Protein AF-A0A106C1U5-F1 (afdb_monomer)

Secondary structure (DSSP, 8-state):
-HHHHSHHHHTTS-SSGGG-TT-HHHHHHHHHHTT---TTSPPB--S--SS--SSBSS-HHHHHHHHHHHHHHHSTTS-S---HHHHHHHHHTT--HHHHHH-HHHHHHHHHHHTT----

pLDDT: mean 73.23, std 12.29, range [26.34, 89.69]

Nearest PDB structures (foldseek):
  2b9r-assembly1_A  TM=3.051E-01  e=9.766E+00  Homo sapiens

Mean predicted aligned error: 8.47 Å

Organism: Shewanella frigidimarina (NCBI:txid56812)

Radius of gyration: 14.09 Å; Cα contacts (8 Å, |Δi|>4): 143; chains: 1; bounding box: 36×33×36 Å

Structure (mmCIF, N/CA/C/O backbone):
data_AF-A0A106C1U5-F1
#
_entry.id   AF-A0A106C1U5-F1
#
loop_
_atom_site.group_PDB
_atom_site.id
_atom_site.type_symbol
_atom_site.label_atom_id
_atom_site.label_alt_id
_atom_site.label_comp_id
_atom_site.label_asym_id
_atom_site.label_entity_id
_atom_site.label_seq_id
_atom_site.pdbx_PDB_ins_code
_atom_site.Cartn_x
_atom_site.Cartn_y
_atom_site.Cartn_z
_atom_site.occupancy
_atom_site.B_iso_or_equiv
_atom_site.auth_seq_id
_atom_site.auth_comp_id
_atom_site.auth_asym_id
_atom_site.auth_atom_id
_atom_site.pdbx_PDB_model_num
ATOM 1 N N . MET A 1 1 ? -6.984 1.114 -9.393 1.00 52.62 1 MET A N 1
ATOM 2 C CA . MET A 1 1 ? -7.370 2.406 -8.777 1.00 52.62 1 MET A CA 1
ATOM 3 C C . MET A 1 1 ? -7.181 2.230 -7.284 1.00 52.62 1 MET A C 1
ATOM 5 O O . MET A 1 1 ? -7.982 1.508 -6.714 1.00 52.62 1 MET A O 1
ATOM 9 N N . ALA A 1 2 ? -6.200 2.882 -6.651 1.00 52.34 2 ALA A N 1
ATOM 10 C CA . ALA A 1 2 ? -5.954 2.706 -5.211 1.00 52.34 2 ALA A CA 1
ATOM 11 C C . ALA A 1 2 ? -7.219 2.925 -4.353 1.00 52.34 2 ALA A C 1
ATOM 13 O O . ALA A 1 2 ? -7.458 2.193 -3.405 1.00 52.34 2 ALA A O 1
ATOM 14 N N . TYR A 1 3 ? -8.095 3.860 -4.741 1.00 54.09 3 TYR A N 1
ATOM 15 C CA . TYR A 1 3 ? -9.403 4.068 -4.102 1.00 54.09 3 TYR A CA 1
ATOM 16 C C . TYR A 1 3 ? -10.317 2.829 -4.123 1.00 54.09 3 TYR A C 1
ATOM 18 O O . TYR A 1 3 ? -10.979 2.530 -3.136 1.00 54.09 3 TYR A O 1
ATOM 26 N N . VAL A 1 4 ? -10.331 2.086 -5.234 1.00 60.88 4 VAL A N 1
ATOM 27 C CA . VAL A 1 4 ? -11.088 0.828 -5.365 1.00 60.88 4 VAL A CA 1
ATOM 28 C C . VAL A 1 4 ? -10.460 -0.270 -4.507 1.00 60.88 4 VAL A C 1
ATOM 30 O O . VAL A 1 4 ? -11.178 -1.127 -4.011 1.00 60.88 4 VAL A O 1
ATOM 33 N N . ASP A 1 5 ? -9.152 -0.198 -4.264 1.00 67.19 5 ASP A N 1
ATOM 34 C CA . ASP A 1 5 ? -8.411 -1.196 -3.492 1.00 67.19 5 ASP A CA 1
ATOM 35 C C . ASP A 1 5 ? -8.756 -1.184 -1.997 1.00 67.19 5 ASP A C 1
ATOM 37 O O . ASP A 1 5 ? -8.844 -2.248 -1.385 1.00 67.19 5 ASP A O 1
ATOM 41 N N . LEU A 1 6 ? -9.060 -0.007 -1.434 1.00 68.00 6 LEU A N 1
ATOM 42 C CA . LEU A 1 6 ? -9.578 0.114 -0.064 1.00 68.00 6 LEU A CA 1
ATOM 43 C C . LEU A 1 6 ? -11.101 0.175 0.026 1.00 68.00 6 LEU A C 1
ATOM 45 O O . LEU A 1 6 ? -11.619 0.231 1.137 1.00 68.00 6 LEU A O 1
ATOM 49 N N . ASN A 1 7 ? -11.846 0.182 -1.084 1.00 73.81 7 ASN A N 1
ATOM 50 C CA . ASN A 1 7 ? -13.307 0.278 -1.014 1.00 73.81 7 ASN A CA 1
ATOM 51 C C . ASN A 1 7 ? -13.927 -0.882 -0.216 1.00 73.81 7 ASN A C 1
ATOM 53 O O . ASN A 1 7 ? -14.732 -0.586 0.668 1.00 73.81 7 ASN A O 1
ATOM 57 N N . PRO A 1 8 ? -13.547 -2.156 -0.437 1.00 73.75 8 PRO A N 1
ATOM 58 C CA . PRO A 1 8 ? -14.064 -3.257 0.375 1.00 73.75 8 PRO A CA 1
ATOM 59 C C . PRO A 1 8 ? -13.662 -3.148 1.849 1.00 73.75 8 PRO A C 1
ATOM 61 O O . PRO A 1 8 ? -14.485 -3.413 2.722 1.00 73.75 8 PRO A O 1
ATOM 64 N N . ILE A 1 9 ? -12.450 -2.664 2.144 1.00 73.19 9 ILE A N 1
ATOM 65 C CA . ILE A 1 9 ? -11.990 -2.439 3.525 1.00 73.19 9 ILE A CA 1
ATOM 66 C C . ILE A 1 9 ? -12.801 -1.321 4.197 1.00 73.19 9 ILE A C 1
ATOM 68 O O . ILE A 1 9 ? -13.301 -1.485 5.309 1.00 73.19 9 ILE A O 1
ATOM 72 N N . ARG A 1 10 ? -13.026 -0.202 3.498 1.00 70.44 10 ARG A N 1
ATOM 73 C CA . ARG A 1 10 ? -13.833 0.928 3.985 1.00 70.44 10 ARG A CA 1
ATOM 74 C C . ARG A 1 10 ? -15.299 0.545 4.178 1.00 70.44 10 ARG A C 1
ATOM 76 O O . ARG A 1 10 ? -15.919 0.965 5.150 1.00 70.44 10 ARG A O 1
ATOM 83 N N . ALA A 1 11 ? -15.854 -0.246 3.263 1.00 75.62 11 ALA A N 1
ATOM 84 C CA . ALA A 1 11 ? -17.223 -0.746 3.336 1.00 75.62 11 ALA A CA 1
ATOM 85 C C . ALA A 1 11 ? -17.402 -1.869 4.377 1.00 75.62 11 ALA A C 1
ATOM 87 O O . ALA A 1 11 ? -18.506 -2.390 4.505 1.00 75.62 11 ALA A O 1
ATOM 88 N N . LYS A 1 12 ? -16.339 -2.246 5.111 1.00 72.62 12 LYS A N 1
ATOM 89 C CA . LYS A 1 12 ? -16.307 -3.385 6.046 1.00 72.62 12 LYS A CA 1
ATOM 90 C C . LYS A 1 12 ? -16.664 -4.728 5.388 1.00 72.62 12 LYS A C 1
ATOM 92 O O . LYS A 1 12 ? -17.091 -5.654 6.066 1.00 72.62 12 LYS A O 1
ATOM 97 N N . MET A 1 13 ? -16.482 -4.829 4.072 1.00 77.38 13 MET A N 1
ATOM 98 C CA . MET A 1 13 ? -16.677 -6.051 3.287 1.00 77.38 13 MET A CA 1
ATOM 99 C C . MET A 1 13 ? -15.427 -6.940 3.272 1.00 77.38 13 MET A C 1
ATOM 101 O O . MET A 1 13 ? -15.540 -8.132 3.021 1.00 77.38 13 MET A O 1
ATOM 105 N N . ALA A 1 14 ? -14.251 -6.371 3.556 1.00 78.25 14 ALA A N 1
ATOM 106 C CA . ALA A 1 14 ? -12.988 -7.091 3.686 1.00 78.25 14 ALA A CA 1
ATOM 107 C C . ALA A 1 14 ? -12.217 -6.601 4.916 1.00 78.25 14 ALA A C 1
ATOM 109 O O . ALA A 1 14 ? -12.251 -5.415 5.249 1.00 78.25 14 ALA A O 1
ATOM 110 N N . ALA A 1 15 ? -11.515 -7.508 5.595 1.00 72.06 15 ALA A N 1
ATOM 111 C CA . ALA A 1 15 ? -10.721 -7.162 6.772 1.00 72.06 15 ALA A CA 1
ATOM 112 C C . ALA A 1 15 ? -9.309 -6.688 6.402 1.00 72.06 15 ALA A C 1
ATOM 114 O O . ALA A 1 15 ? -8.736 -5.884 7.140 1.00 72.06 15 ALA A O 1
ATOM 115 N N . THR A 1 16 ? -8.778 -7.168 5.274 1.00 74.12 16 THR A N 1
ATOM 116 C CA . THR A 1 16 ? -7.402 -6.940 4.816 1.00 74.12 16 THR A CA 1
ATOM 117 C C . THR A 1 16 ? -7.343 -6.767 3.288 1.00 74.12 16 THR A C 1
ATOM 119 O O . THR A 1 16 ? -8.291 -7.151 2.594 1.00 74.12 16 THR A O 1
ATOM 122 N N . PRO A 1 17 ? -6.256 -6.207 2.724 1.00 72.44 17 PRO A N 1
ATOM 123 C CA . PRO A 1 17 ? -6.089 -6.083 1.273 1.00 72.44 17 PRO A CA 1
ATOM 124 C C . PRO A 1 17 ? -6.135 -7.408 0.497 1.00 72.44 17 PRO A C 1
ATOM 126 O O . PRO A 1 17 ? -6.630 -7.443 -0.627 1.00 72.44 17 PRO A O 1
ATOM 129 N N . GLU A 1 18 ? -5.665 -8.502 1.095 1.00 78.50 18 GLU A N 1
ATOM 130 C CA . GLU A 1 18 ? -5.663 -9.858 0.525 1.00 78.50 18 GLU A CA 1
ATOM 131 C C . GLU A 1 18 ? -7.085 -10.402 0.346 1.00 78.50 18 GLU A C 1
ATOM 133 O O . GLU A 1 18 ? -7.377 -11.102 -0.624 1.00 78.50 18 GLU A O 1
ATOM 138 N N . THR A 1 19 ? -7.973 -10.057 1.281 1.00 77.56 19 THR A N 1
ATOM 139 C CA . THR A 1 19 ? -9.379 -10.497 1.323 1.00 77.56 19 THR A CA 1
ATOM 140 C C . THR A 1 19 ? -10.323 -9.528 0.601 1.00 77.56 19 THR A C 1
ATOM 142 O O . THR A 1 19 ? -11.540 -9.689 0.627 1.00 77.56 19 THR A O 1
ATOM 145 N N . SER A 1 20 ? -9.766 -8.499 -0.045 1.00 79.56 20 SER A N 1
ATOM 146 C CA . SER A 1 20 ? -10.488 -7.451 -0.766 1.00 79.56 20 SER A CA 1
ATOM 147 C C . SER A 1 20 ? -10.803 -7.905 -2.195 1.00 79.56 20 SER A C 1
ATOM 149 O O . SER A 1 20 ? -10.091 -7.565 -3.146 1.00 79.56 20 SER A O 1
ATOM 151 N N . ASP A 1 21 ? -11.856 -8.709 -2.344 1.00 76.81 21 ASP A N 1
ATOM 152 C CA . ASP A 1 21 ? -12.192 -9.356 -3.614 1.00 76.81 21 ASP A CA 1
ATOM 153 C C . ASP A 1 21 ? -12.377 -8.381 -4.786 1.00 76.81 21 ASP A C 1
ATOM 155 O O . ASP A 1 21 ? -12.944 -7.292 -4.661 1.00 76.81 21 ASP A O 1
ATOM 159 N N . TYR A 1 22 ? -11.904 -8.809 -5.961 1.00 77.38 22 TYR A N 1
ATOM 160 C CA . TYR A 1 22 ? -12.025 -8.112 -7.249 1.00 77.38 22 TYR A CA 1
ATOM 161 C C . TYR A 1 22 ? -11.278 -6.771 -7.342 1.00 77.38 22 TYR A C 1
ATOM 163 O O . TYR A 1 22 ? -11.458 -6.006 -8.298 1.00 77.38 22 TYR A O 1
ATOM 171 N N . THR A 1 23 ? -10.377 -6.485 -6.404 1.00 81.69 23 THR A N 1
ATOM 172 C CA . THR A 1 23 ? -9.579 -5.254 -6.410 1.00 81.69 23 THR A CA 1
ATOM 173 C C . THR A 1 23 ? -8.279 -5.376 -7.215 1.00 81.69 23 THR A C 1
ATOM 175 O O . THR A 1 23 ? -7.827 -6.458 -7.604 1.00 81.69 23 THR A O 1
ATOM 178 N N . SER A 1 24 ? -7.667 -4.240 -7.564 1.00 81.94 24 SER A N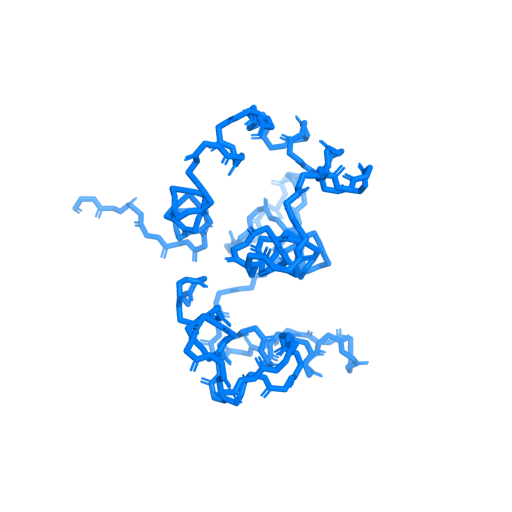 1
ATOM 179 C CA . SER A 1 24 ? -6.312 -4.234 -8.131 1.00 81.94 24 SER A CA 1
ATOM 180 C C . SER A 1 24 ? -5.251 -4.638 -7.104 1.00 81.94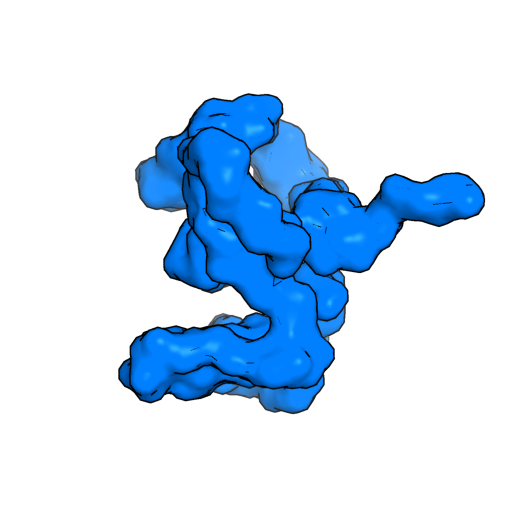 24 SER A C 1
ATOM 182 O O . SER A 1 24 ? -4.257 -5.237 -7.509 1.00 81.94 24 SER A O 1
ATOM 184 N N . ILE A 1 25 ? -5.450 -4.372 -5.809 1.00 81.12 25 ILE A N 1
ATOM 185 C CA . ILE A 1 25 ? -4.506 -4.778 -4.762 1.00 81.12 25 ILE A CA 1
ATOM 186 C C . ILE A 1 25 ? -4.496 -6.288 -4.558 1.00 81.12 25 ILE A C 1
ATOM 188 O O . ILE A 1 25 ? -3.411 -6.857 -4.556 1.00 81.12 25 ILE A O 1
ATOM 192 N N . GLN A 1 26 ? -5.658 -6.948 -4.538 1.00 83.50 26 GLN A N 1
ATOM 193 C CA . GLN A 1 26 ? -5.724 -8.411 -4.489 1.00 83.50 26 GLN A CA 1
ATOM 194 C C . GLN A 1 26 ? -4.947 -9.027 -5.661 1.00 83.50 26 GLN A C 1
ATOM 196 O O . GLN A 1 26 ? -4.057 -9.847 -5.461 1.00 83.50 26 GLN A O 1
ATOM 201 N N . ARG A 1 27 ? -5.189 -8.556 -6.893 1.00 85.06 27 ARG A N 1
ATOM 202 C CA . ARG A 1 27 ? -4.460 -9.029 -8.086 1.00 85.06 27 ARG A CA 1
ATOM 203 C C . ARG A 1 27 ? -2.951 -8.796 -8.008 1.00 85.06 27 ARG A C 1
ATOM 205 O O . ARG A 1 27 ? -2.179 -9.640 -8.461 1.00 85.06 27 ARG A O 1
ATOM 212 N N . ARG A 1 28 ? -2.526 -7.654 -7.461 1.00 87.50 28 ARG A N 1
ATOM 213 C CA . ARG A 1 28 ? -1.108 -7.327 -7.250 1.00 87.50 28 ARG A CA 1
ATOM 214 C C . ARG A 1 28 ? -0.474 -8.234 -6.196 1.00 87.50 28 ARG A C 1
ATOM 216 O O . ARG A 1 28 ? 0.627 -8.705 -6.443 1.00 87.50 28 ARG A O 1
ATOM 223 N N . ILE A 1 29 ? -1.169 -8.522 -5.096 1.00 84.56 29 ILE A N 1
ATOM 224 C CA . ILE A 1 29 ? -0.706 -9.444 -4.051 1.00 84.56 29 ILE A CA 1
ATOM 225 C C . ILE A 1 29 ? -0.595 -10.868 -4.600 1.00 84.56 29 ILE A C 1
ATOM 227 O O . ILE A 1 29 ? 0.471 -11.464 -4.498 1.00 84.56 29 ILE A O 1
ATOM 231 N N . CYS A 1 30 ? -1.642 -11.387 -5.251 1.00 86.94 30 CYS A N 1
ATOM 232 C CA . CYS A 1 30 ? -1.622 -12.732 -5.832 1.00 86.94 30 CYS A CA 1
ATOM 233 C C . CYS A 1 30 ? -0.480 -12.904 -6.841 1.00 86.94 30 CYS A C 1
ATOM 235 O O . CYS A 1 30 ? 0.223 -13.903 -6.798 1.00 86.94 30 CYS A O 1
ATOM 237 N N . SER A 1 31 ? -0.254 -11.914 -7.712 1.00 87.31 31 SER A N 1
ATOM 238 C CA . SER A 1 31 ? 0.863 -11.982 -8.666 1.00 87.31 31 SER A CA 1
ATOM 239 C C . SER A 1 31 ? 2.219 -11.889 -7.960 1.00 87.31 31 SER A C 1
ATOM 241 O O . SER A 1 31 ? 3.147 -12.592 -8.337 1.00 87.31 31 SER A O 1
ATOM 243 N N . ALA A 1 32 ? 2.336 -11.055 -6.920 1.00 87.19 32 ALA A N 1
ATOM 244 C CA . ALA A 1 32 ? 3.583 -10.881 -6.179 1.00 87.19 32 ALA A CA 1
ATOM 245 C C . ALA A 1 32 ? 4.001 -12.138 -5.399 1.00 87.19 32 ALA A C 1
ATOM 247 O O . ALA A 1 32 ? 5.199 -12.366 -5.247 1.00 87.19 32 ALA A O 1
ATOM 248 N N . ILE A 1 33 ? 3.042 -12.955 -4.940 1.00 86.88 33 ILE A N 1
ATOM 249 C CA . ILE A 1 33 ? 3.310 -14.268 -4.324 1.00 86.88 33 ILE A CA 1
ATOM 250 C C . ILE A 1 33 ? 4.019 -15.198 -5.319 1.00 86.88 33 ILE A C 1
ATOM 252 O O . ILE A 1 33 ? 4.976 -15.871 -4.948 1.00 86.88 33 ILE A O 1
ATOM 256 N N . GLU A 1 34 ? 3.620 -15.153 -6.590 1.00 89.69 34 GLU A N 1
ATOM 257 C CA . GLU A 1 34 ? 4.249 -15.904 -7.686 1.00 89.69 34 GLU A CA 1
ATOM 258 C C . GLU A 1 34 ? 5.523 -15.223 -8.233 1.00 89.69 34 GLU A C 1
ATOM 260 O O . GLU A 1 34 ? 6.124 -15.689 -9.198 1.00 89.69 34 GLU A O 1
ATOM 265 N N . GLY A 1 35 ? 5.950 -14.097 -7.648 1.00 85.56 35 GLY A N 1
ATOM 266 C CA . GLY A 1 35 ? 7.088 -13.312 -8.139 1.00 85.56 35 GLY A CA 1
ATOM 267 C C . GLY A 1 35 ? 6.813 -12.547 -9.441 1.00 85.56 35 GLY A C 1
ATOM 268 O O . GLY A 1 35 ? 7.744 -12.047 -10.073 1.00 85.56 35 GLY A O 1
ATOM 269 N N . GLU A 1 36 ? 5.547 -12.422 -9.839 1.00 89.25 36 GLU A N 1
ATOM 270 C CA . GLU A 1 36 ? 5.111 -11.775 -11.074 1.00 89.25 36 GLU A CA 1
ATOM 271 C C . GLU A 1 36 ? 4.401 -10.432 -10.830 1.00 89.25 36 GLU A C 1
ATOM 273 O O . GLU A 1 36 ? 4.135 -9.999 -9.705 1.00 89.25 36 GLU A O 1
ATOM 278 N N . GLN A 1 37 ? 4.047 -9.755 -11.927 1.00 85.12 37 GLN A N 1
ATOM 279 C CA . GLN A 1 37 ? 3.127 -8.623 -11.906 1.00 85.12 37 GLN A CA 1
ATOM 280 C C . GLN A 1 37 ? 1.923 -8.844 -12.825 1.00 85.12 37 GLN A C 1
ATOM 282 O O . GLN A 1 37 ? 2.058 -9.418 -13.907 1.00 85.12 37 GLN A O 1
ATOM 287 N N . PRO A 1 38 ? 0.736 -8.350 -12.433 1.00 85.31 38 PRO A N 1
ATOM 288 C CA . PRO A 1 38 ? -0.484 -8.579 -13.191 1.00 85.31 38 PRO A CA 1
ATOM 289 C C . PRO A 1 38 ? -0.430 -7.869 -14.548 1.00 85.31 38 PRO A C 1
ATOM 291 O O . PRO A 1 38 ? -0.389 -6.642 -14.611 1.00 85.31 38 PRO A O 1
ATOM 294 N N . LYS A 1 39 ? -0.528 -8.639 -15.639 1.00 83.62 39 LYS A N 1
ATOM 295 C CA . LYS A 1 39 ? -0.440 -8.150 -17.034 1.00 83.62 39 LYS A CA 1
ATOM 296 C C . LYS A 1 39 ? -1.490 -7.093 -17.399 1.00 83.62 39 LYS A C 1
ATOM 298 O O . LYS A 1 39 ? -1.267 -6.278 -18.284 1.00 83.62 39 LYS A O 1
ATOM 303 N N . ALA A 1 40 ? -2.641 -7.117 -16.728 1.00 81.62 40 ALA A N 1
ATOM 304 C CA . ALA A 1 40 ? -3.750 -6.194 -16.968 1.00 81.62 40 ALA A CA 1
ATOM 305 C C . ALA A 1 40 ? -3.627 -4.856 -16.208 1.00 81.62 40 ALA A C 1
ATOM 307 O O . ALA A 1 40 ? -4.511 -4.008 -16.328 1.00 81.62 40 ALA A O 1
ATOM 308 N N . LEU A 1 41 ? -2.582 -4.664 -15.394 1.00 81.62 41 LEU A N 1
ATOM 309 C CA . LEU A 1 41 ? -2.344 -3.433 -14.640 1.00 81.62 41 LEU A CA 1
ATOM 310 C C . LEU A 1 41 ? -0.997 -2.827 -15.025 1.00 81.62 41 LEU A C 1
ATOM 312 O O . LEU A 1 41 ? -0.062 -3.534 -15.387 1.00 81.62 41 LEU A O 1
ATOM 316 N N . LEU A 1 42 ? -0.885 -1.504 -14.886 1.00 81.94 42 LEU A N 1
ATOM 317 C CA . LEU A 1 42 ? 0.382 -0.814 -15.103 1.00 81.94 42 LEU A CA 1
ATOM 318 C C . LEU A 1 42 ? 1.438 -1.372 -14.119 1.00 81.94 42 LEU A C 1
ATOM 320 O O . LEU A 1 42 ? 1.146 -1.438 -12.907 1.00 81.94 42 LEU A O 1
ATOM 324 N N . PRO A 1 43 ? 2.607 -1.826 -14.612 1.00 83.31 43 PRO A N 1
ATOM 325 C CA . PRO A 1 43 ? 3.587 -2.513 -13.789 1.00 83.31 43 PRO A CA 1
ATOM 326 C C . PRO A 1 43 ? 4.322 -1.519 -12.897 1.00 83.31 43 PRO A C 1
ATOM 328 O O . PRO A 1 43 ? 4.537 -0.367 -13.263 1.00 83.31 43 PRO A O 1
ATOM 331 N N . PHE A 1 44 ? 4.728 -1.974 -11.722 1.00 84.31 44 PHE A N 1
ATOM 332 C CA . PHE A 1 44 ? 5.664 -1.275 -10.855 1.00 84.31 44 PHE A CA 1
ATOM 333 C C . PHE A 1 44 ? 7.084 -1.493 -11.361 1.00 84.31 44 PHE A C 1
ATOM 335 O O . PHE A 1 44 ? 7.541 -2.632 -11.452 1.00 84.31 44 PHE A O 1
ATOM 342 N N . VAL A 1 45 ? 7.770 -0.406 -11.689 1.00 83.00 45 VAL A N 1
ATOM 343 C CA . VAL A 1 45 ? 9.125 -0.419 -12.255 1.00 83.00 45 VAL A CA 1
ATOM 344 C C . VAL A 1 45 ? 10.195 -0.064 -11.223 1.00 83.00 45 VAL A C 1
ATOM 346 O O . VAL A 1 45 ? 11.381 -0.203 -11.510 1.00 83.00 45 VAL A O 1
ATOM 349 N N . GLY A 1 46 ? 9.782 0.291 -10.000 1.00 78.19 46 GLY A N 1
ATOM 350 C CA . GLY A 1 46 ? 10.679 0.550 -8.878 1.00 78.19 46 GLY A CA 1
ATOM 351 C C . GLY A 1 46 ? 11.311 1.940 -8.926 1.00 78.19 46 GLY A C 1
ATOM 352 O O . GLY A 1 46 ? 10.667 2.902 -9.333 1.00 78.19 46 GLY A O 1
ATOM 353 N N . ASN A 1 47 ? 12.553 2.040 -8.450 1.00 71.62 47 ASN A N 1
ATOM 354 C CA . ASN A 1 47 ? 13.295 3.300 -8.397 1.00 71.62 47 ASN A CA 1
ATOM 355 C C . ASN A 1 47 ? 13.815 3.714 -9.786 1.00 71.62 47 ASN A C 1
ATOM 357 O O . ASN A 1 47 ? 13.931 2.887 -10.694 1.00 71.62 47 ASN A O 1
ATOM 361 N N . GLU A 1 48 ? 14.172 4.991 -9.922 1.00 68.50 48 GLU A N 1
ATOM 362 C CA . GLU A 1 48 ? 14.753 5.535 -11.150 1.00 68.50 48 GLU A CA 1
ATOM 363 C C . GLU A 1 48 ? 16.041 4.807 -11.560 1.00 68.50 48 GLU A C 1
ATOM 365 O O . GLU A 1 48 ? 16.894 4.470 -10.735 1.00 68.50 48 GLU A O 1
ATOM 370 N N . ARG A 1 49 ? 16.176 4.573 -12.868 1.00 76.75 49 ARG A N 1
ATOM 371 C CA . ARG A 1 49 ? 17.360 4.002 -13.518 1.00 76.75 49 ARG A CA 1
ATOM 372 C C . ARG A 1 49 ? 17.462 4.524 -14.950 1.00 76.75 49 ARG A C 1
ATOM 374 O O . ARG A 1 49 ? 16.446 4.911 -15.522 1.00 76.75 49 ARG A O 1
ATOM 381 N N . LEU A 1 50 ? 18.676 4.507 -15.509 1.00 68.94 50 LEU A N 1
ATOM 382 C CA . LEU A 1 50 ? 18.998 5.058 -16.837 1.00 68.94 50 LEU A CA 1
ATOM 383 C C . LEU A 1 50 ? 18.082 4.520 -17.955 1.00 68.94 50 LEU A C 1
ATOM 385 O O . LEU A 1 50 ? 17.613 5.305 -18.771 1.00 68.94 50 LEU A O 1
ATOM 389 N N . ASP A 1 51 ? 17.741 3.228 -17.925 1.00 76.44 51 ASP A N 1
ATOM 390 C CA . ASP A 1 51 ? 16.802 2.598 -18.863 1.00 76.44 51 ASP A CA 1
ATOM 391 C C . ASP A 1 51 ? 15.450 2.348 -18.188 1.00 76.44 51 ASP A C 1
ATOM 393 O O . ASP A 1 51 ? 15.137 1.237 -17.741 1.00 76.44 51 ASP A O 1
ATOM 397 N N . MET A 1 52 ? 14.657 3.408 -18.029 1.00 70.56 52 MET A N 1
ATOM 398 C CA . MET A 1 52 ? 13.385 3.319 -17.317 1.00 70.56 52 MET A CA 1
ATOM 399 C C . MET A 1 52 ? 12.286 2.713 -18.211 1.00 70.56 52 MET A C 1
ATOM 401 O O . MET A 1 52 ? 11.889 3.333 -19.200 1.00 70.56 52 MET A O 1
ATOM 405 N N . PRO A 1 53 ? 11.736 1.528 -17.876 1.00 74.00 53 PRO A N 1
ATOM 406 C CA . PRO A 1 53 ? 10.559 1.025 -18.568 1.00 74.00 53 PRO A CA 1
ATOM 407 C C . PRO A 1 53 ? 9.321 1.828 -18.158 1.00 74.00 53 PRO A C 1
ATOM 409 O O . PRO A 1 53 ? 9.233 2.342 -17.043 1.00 74.00 53 PRO A O 1
ATOM 412 N N . SER A 1 54 ? 8.332 1.902 -19.049 1.00 77.81 54 SER A N 1
ATOM 413 C CA . SER A 1 54 ? 7.060 2.558 -18.743 1.00 77.81 54 SER A CA 1
ATOM 414 C C . SER A 1 54 ? 6.344 1.837 -17.597 1.00 77.81 54 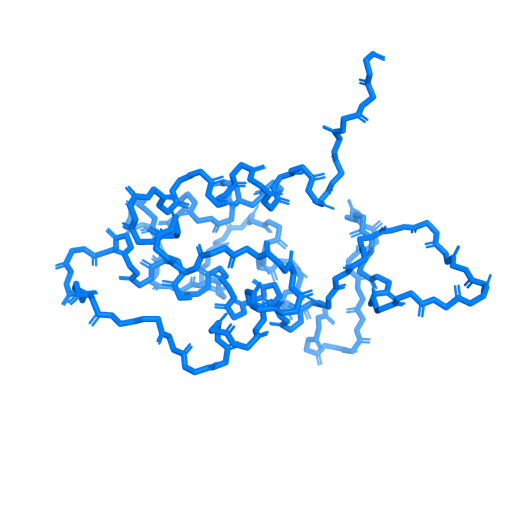SER A C 1
ATOM 416 O O . SER A 1 54 ? 6.062 0.640 -17.684 1.00 77.81 54 SER A O 1
ATOM 418 N N . GLY A 1 55 ? 6.045 2.563 -16.521 1.00 76.69 55 GLY A N 1
ATOM 419 C CA . GLY A 1 55 ? 5.302 2.028 -15.391 1.00 76.69 55 GLY A CA 1
ATOM 420 C C . GLY A 1 55 ? 5.348 2.925 -14.160 1.00 76.69 55 GLY A C 1
ATOM 421 O O . GLY A 1 55 ? 5.730 4.090 -14.223 1.00 76.69 55 GLY A O 1
ATOM 422 N N . LEU A 1 56 ? 4.916 2.374 -13.030 1.00 78.69 56 LEU A N 1
ATOM 423 C CA . LEU A 1 56 ? 4.833 3.075 -11.755 1.00 78.69 56 LEU A CA 1
ATOM 424 C C . LEU A 1 56 ? 6.209 3.106 -11.105 1.00 78.69 56 LEU A C 1
ATOM 426 O O . LEU A 1 56 ? 6.742 2.042 -10.784 1.00 78.69 56 LEU A O 1
ATOM 430 N N . MET A 1 57 ? 6.758 4.301 -10.880 1.00 77.44 57 MET A N 1
ATOM 431 C CA . MET A 1 57 ? 8.040 4.505 -10.189 1.00 77.44 57 MET A CA 1
ATOM 432 C C . MET A 1 57 ? 7.895 4.290 -8.682 1.00 77.44 57 MET A C 1
ATOM 434 O O . MET A 1 57 ? 8.018 5.191 -7.856 1.00 77.44 57 MET A O 1
ATOM 438 N N . PHE A 1 58 ? 7.485 3.083 -8.336 1.00 76.56 58 PHE A N 1
ATOM 439 C CA . PHE A 1 58 ? 7.168 2.664 -6.994 1.00 76.56 58 PHE A CA 1
ATOM 440 C C . PHE A 1 58 ?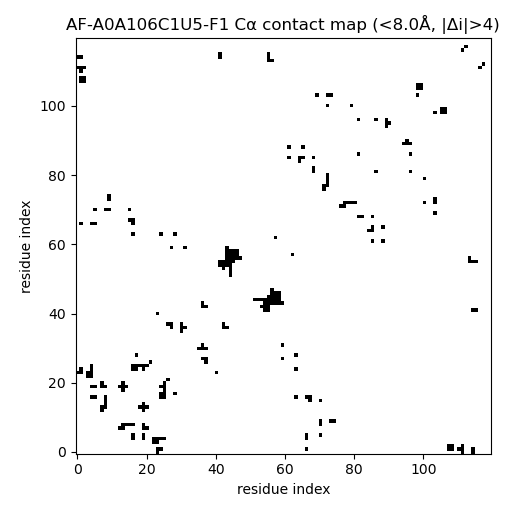 7.294 1.146 -6.923 1.00 76.56 58 PHE A C 1
ATOM 442 O O . PHE A 1 58 ? 7.224 0.486 -7.959 1.00 76.56 58 PHE A O 1
ATOM 449 N N . SER A 1 59 ? 7.509 0.569 -5.743 1.00 84.25 59 SER A N 1
ATOM 450 C CA . SER A 1 59 ? 7.557 -0.891 -5.603 1.00 84.25 59 SER A CA 1
ATOM 451 C C . SER A 1 59 ? 6.184 -1.450 -5.217 1.00 84.25 59 SER A C 1
ATOM 453 O O . SER A 1 59 ? 5.410 -0.795 -4.519 1.00 84.25 59 SER A O 1
ATOM 455 N N . VAL A 1 60 ? 5.880 -2.684 -5.643 1.00 83.38 60 VAL A N 1
ATOM 456 C CA . VAL A 1 60 ? 4.650 -3.392 -5.225 1.00 83.38 60 VAL A CA 1
ATOM 457 C C . VAL A 1 60 ? 4.588 -3.499 -3.700 1.00 83.3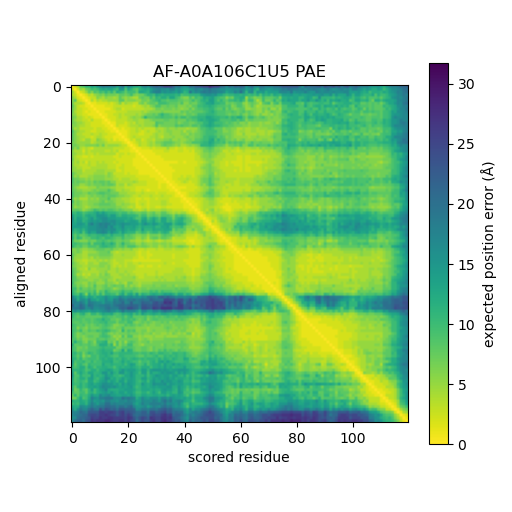8 60 VAL A C 1
ATOM 459 O O . VAL A 1 60 ? 3.528 -3.322 -3.109 1.00 83.38 60 VAL A O 1
ATOM 462 N N . LYS A 1 61 ? 5.733 -3.767 -3.063 1.00 84.69 61 LYS A N 1
ATOM 463 C CA . LYS A 1 61 ? 5.839 -3.919 -1.612 1.00 84.69 61 LYS A CA 1
ATOM 464 C C . LYS A 1 61 ? 5.508 -2.616 -0.888 1.00 84.69 61 LYS A C 1
ATOM 466 O O . LYS A 1 61 ? 4.657 -2.624 -0.006 1.00 84.69 61 LYS A O 1
ATOM 471 N N . ASP A 1 62 ? 6.132 -1.511 -1.297 1.00 84.25 62 ASP A N 1
ATOM 472 C CA . ASP A 1 62 ? 5.872 -0.197 -0.702 1.00 84.25 62 ASP A CA 1
ATOM 473 C C . ASP A 1 62 ? 4.396 0.195 -0.894 1.00 84.25 62 ASP A C 1
ATOM 475 O O . ASP A 1 62 ? 3.768 0.756 0.000 1.00 84.25 62 ASP A O 1
ATOM 479 N N . TYR A 1 63 ? 3.804 -0.173 -2.034 1.00 82.81 63 TYR A N 1
ATOM 480 C CA . TYR A 1 63 ? 2.381 0.017 -2.300 1.00 82.81 63 TYR A CA 1
ATOM 481 C C . TYR A 1 63 ? 1.467 -0.771 -1.366 1.00 82.81 63 TYR A C 1
ATOM 483 O O . TYR A 1 63 ? 0.520 -0.193 -0.839 1.00 82.81 63 TYR A O 1
ATOM 491 N N . ILE A 1 64 ? 1.744 -2.053 -1.136 1.00 82.75 64 ILE A N 1
ATOM 492 C CA . ILE A 1 64 ? 0.949 -2.872 -0.214 1.00 82.75 64 ILE A CA 1
ATOM 493 C C . ILE A 1 64 ? 1.023 -2.294 1.203 1.00 82.75 64 ILE A C 1
ATOM 495 O O . ILE A 1 64 ? -0.025 -2.071 1.802 1.00 82.75 64 ILE A O 1
ATOM 499 N N . VAL A 1 65 ? 2.227 -1.954 1.683 1.00 84.88 65 VAL A N 1
ATOM 500 C CA . VAL A 1 65 ? 2.444 -1.365 3.018 1.00 84.88 65 VAL A CA 1
ATOM 501 C C . VAL A 1 65 ? 1.652 -0.068 3.192 1.00 84.88 65 VAL A C 1
ATOM 503 O O . VAL A 1 65 ? 0.915 0.083 4.163 1.00 84.88 65 VAL A O 1
ATOM 506 N N . LEU A 1 66 ? 1.735 0.856 2.226 1.00 81.38 66 LEU A N 1
ATOM 507 C CA . LEU A 1 66 ? 0.984 2.111 2.305 1.00 81.38 66 LEU A CA 1
ATOM 508 C C . LEU A 1 66 ? -0.530 1.886 2.304 1.00 81.38 66 LEU A C 1
ATOM 510 O O . LEU A 1 66 ? -1.256 2.599 2.997 1.00 81.38 66 LEU A O 1
ATOM 514 N N . VAL A 1 67 ? -1.029 0.939 1.507 1.00 79.50 67 VAL A N 1
ATOM 515 C CA . VAL A 1 67 ? -2.467 0.662 1.431 1.00 79.50 67 VAL A CA 1
ATOM 516 C C . VAL A 1 67 ? -2.964 0.009 2.720 1.00 79.50 67 VAL A C 1
ATOM 518 O O . VAL A 1 67 ? -3.995 0.431 3.241 1.00 79.50 67 VAL A O 1
ATOM 521 N N . GLU A 1 68 ? -2.225 -0.951 3.269 1.00 80.00 68 GLU A N 1
ATOM 522 C CA . GLU A 1 68 ? -2.544 -1.608 4.538 1.00 80.00 68 GLU A CA 1
ATOM 523 C C . GLU A 1 68 ? -2.591 -0.610 5.705 1.00 80.00 68 GLU A C 1
ATOM 525 O O . GLU A 1 68 ? -3.611 -0.513 6.397 1.00 80.00 68 GLU A O 1
ATOM 530 N N . ASP A 1 69 ? -1.548 0.207 5.862 1.00 80.19 69 ASP A N 1
ATOM 531 C CA . ASP A 1 69 ? -1.492 1.219 6.920 1.00 80.19 69 ASP A CA 1
ATOM 532 C C . ASP A 1 69 ? -2.580 2.282 6.743 1.00 80.19 69 ASP A C 1
ATOM 534 O O . ASP A 1 69 ? -3.212 2.702 7.713 1.00 80.19 69 ASP A O 1
ATOM 538 N N . THR A 1 70 ? -2.882 2.672 5.500 1.00 78.44 70 THR A N 1
ATOM 539 C CA . THR A 1 70 ? -4.002 3.584 5.216 1.00 78.44 70 THR A CA 1
ATOM 540 C C . THR A 1 70 ? -5.342 2.961 5.615 1.00 78.44 70 THR A C 1
ATOM 542 O O . THR A 1 70 ? -6.193 3.649 6.180 1.00 78.44 70 THR A O 1
ATOM 545 N N . GLY A 1 71 ? -5.542 1.666 5.357 1.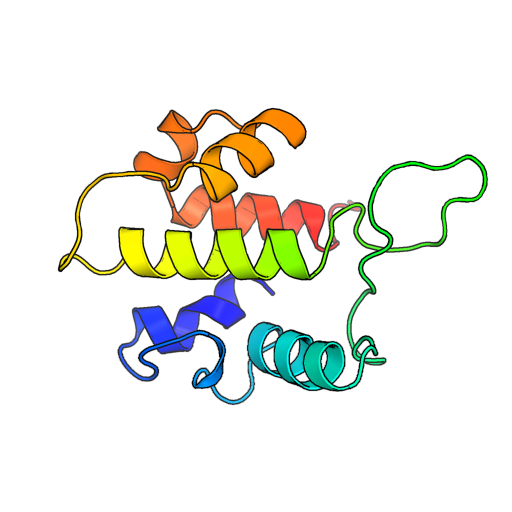00 75.12 71 GLY A N 1
ATOM 546 C CA . GLY A 1 71 ? -6.725 0.928 5.798 1.00 75.12 71 GLY A CA 1
ATOM 547 C C . GLY A 1 71 ? -6.861 0.911 7.321 1.00 75.12 71 GLY A C 1
ATOM 548 O O . GLY A 1 71 ? -7.953 1.154 7.836 1.00 75.12 71 GLY A O 1
ATOM 549 N N . CYS A 1 72 ? -5.751 0.707 8.036 1.00 74.75 72 CYS A N 1
ATOM 550 C CA . CYS A 1 72 ? -5.707 0.767 9.498 1.00 74.75 72 CYS A CA 1
ATOM 551 C C . CYS A 1 72 ? -6.034 2.165 10.039 1.00 74.75 72 CYS A C 1
ATOM 553 O O . CYS A 1 72 ? -6.789 2.271 10.996 1.00 74.75 72 CYS A O 1
ATOM 555 N N . ILE A 1 73 ? -5.523 3.232 9.415 1.00 75.81 73 ILE A N 1
ATOM 556 C CA . ILE A 1 73 ? -5.804 4.621 9.822 1.00 75.81 73 ILE A CA 1
ATOM 557 C C . ILE A 1 73 ? -7.286 4.982 9.611 1.00 75.81 73 ILE A C 1
ATOM 559 O O . ILE A 1 73 ? -7.863 5.714 10.414 1.00 75.81 73 ILE A O 1
ATOM 563 N N . ILE A 1 74 ? -7.904 4.501 8.523 1.00 70.44 74 ILE A N 1
ATOM 564 C CA . ILE A 1 74 ? -9.317 4.775 8.195 1.00 70.44 74 ILE A CA 1
ATOM 565 C C . ILE A 1 74 ? -10.271 4.030 9.135 1.00 70.44 74 ILE A C 1
ATOM 567 O O . ILE A 1 74 ? -11.352 4.539 9.441 1.00 70.44 74 ILE A O 1
ATOM 571 N N . ARG A 1 75 ? -9.911 2.823 9.582 1.00 66.75 75 ARG A N 1
ATOM 572 C CA . ARG A 1 75 ? -10.712 2.094 10.563 1.00 66.75 75 ARG A CA 1
ATOM 573 C C . ARG A 1 75 ? -10.550 2.778 11.926 1.00 66.75 75 ARG A C 1
ATOM 575 O O . ARG A 1 75 ? -9.465 2.859 12.487 1.00 66.75 75 ARG A O 1
ATOM 582 N N . GLU A 1 76 ? -11.652 3.291 12.472 1.00 54.78 76 GLU A N 1
ATOM 583 C CA . GLU A 1 76 ? -11.668 4.033 13.745 1.00 54.78 76 GLU A CA 1
ATOM 584 C C . GLU A 1 76 ? -11.196 3.216 14.968 1.00 54.78 76 GLU A C 1
ATOM 586 O O . GLU A 1 76 ? -11.068 3.775 16.056 1.00 54.78 76 GLU A O 1
ATOM 591 N N . ASP A 1 77 ? -10.920 1.915 14.805 1.00 54.72 77 ASP A N 1
ATOM 592 C CA . ASP A 1 77 ? -10.438 1.016 15.856 1.00 54.72 77 ASP A CA 1
ATOM 593 C C . ASP A 1 77 ? -8.949 1.219 16.205 1.00 54.72 77 ASP A C 1
ATOM 595 O O . ASP A 1 77 ? -8.535 0.838 17.301 1.00 54.72 77 ASP A O 1
ATOM 599 N N . LYS A 1 78 ? -8.150 1.869 15.342 1.00 53.50 78 LYS A N 1
ATOM 600 C CA . LYS A 1 78 ? -6.743 2.222 15.617 1.00 53.50 78 LYS A CA 1
ATOM 601 C C . LYS A 1 78 ? -6.395 3.636 15.144 1.00 53.50 78 LYS A C 1
ATOM 603 O O . LYS A 1 78 ? -5.667 3.836 14.172 1.00 53.50 78 LYS A O 1
ATOM 608 N N . ARG A 1 79 ? -6.851 4.660 15.873 1.00 51.12 79 ARG A N 1
ATOM 609 C CA . ARG A 1 79 ? -6.321 6.018 15.667 1.00 51.12 79 ARG A CA 1
ATOM 610 C C . ARG A 1 79 ? -4.866 6.110 16.132 1.00 51.12 79 ARG A C 1
ATOM 612 O O . ARG A 1 79 ? -4.596 6.071 17.326 1.00 51.12 79 ARG A O 1
ATOM 619 N N . GLY A 1 80 ? -3.978 6.376 15.177 1.00 61.75 80 GLY A N 1
ATOM 620 C CA . GLY A 1 80 ? -2.742 7.116 15.419 1.00 61.75 80 GLY A CA 1
ATOM 621 C C . GLY A 1 80 ? -1.498 6.265 15.644 1.00 61.75 80 GLY A C 1
ATOM 622 O O . GLY A 1 80 ? -1.108 6.021 16.775 1.00 61.75 80 GLY A O 1
ATOM 623 N N . ALA A 1 81 ? -0.838 5.901 14.550 1.00 62.44 81 ALA A N 1
ATOM 624 C CA . ALA A 1 81 ? 0.613 5.978 14.366 1.00 62.44 81 ALA A CA 1
ATOM 625 C C . ALA A 1 81 ? 0.913 5.504 12.940 1.00 62.44 81 ALA A C 1
ATOM 627 O O . ALA A 1 81 ? 0.406 4.469 12.515 1.00 62.44 81 ALA A O 1
ATOM 628 N N . ILE A 1 82 ? 1.714 6.262 12.196 1.00 72.62 82 ILE A N 1
ATOM 629 C CA . ILE A 1 82 ? 2.277 5.779 10.932 1.00 72.62 82 ILE A CA 1
ATOM 630 C C . ILE A 1 82 ? 3.356 4.756 11.294 1.00 72.62 82 ILE A C 1
ATOM 632 O O . ILE A 1 82 ? 4.188 5.040 12.158 1.00 72.62 82 ILE A O 1
ATOM 636 N N . SER A 1 83 ? 3.340 3.567 10.683 1.00 82.50 83 SER A N 1
ATOM 637 C CA . SER A 1 83 ? 4.405 2.592 10.937 1.00 82.50 83 SER A CA 1
ATOM 638 C C . SER A 1 83 ? 5.755 3.140 10.464 1.00 82.50 83 SER A C 1
ATOM 640 O O . SER A 1 83 ? 5.818 3.958 9.546 1.00 82.50 83 SER A O 1
ATOM 642 N N . ALA A 1 84 ? 6.858 2.679 11.057 1.00 82.56 84 ALA A N 1
ATOM 643 C CA . ALA A 1 84 ? 8.196 3.107 10.641 1.00 82.56 84 ALA A CA 1
ATOM 644 C C . ALA A 1 84 ? 8.443 2.849 9.142 1.00 82.56 84 ALA A C 1
ATOM 646 O O . ALA A 1 84 ? 8.953 3.717 8.441 1.00 82.56 84 ALA A O 1
ATOM 647 N N . SER A 1 85 ? 7.987 1.703 8.623 1.00 82.50 85 SER A N 1
ATOM 648 C CA . SER A 1 85 ? 8.100 1.365 7.199 1.00 82.50 85 SER A CA 1
ATOM 649 C C . SER A 1 85 ? 7.355 2.360 6.315 1.00 82.50 85 SER A C 1
ATOM 651 O O . SER A 1 85 ? 7.880 2.838 5.314 1.00 82.50 85 SER A O 1
ATOM 653 N N . SER A 1 86 ? 6.143 2.711 6.715 1.00 82.38 86 SER A N 1
ATOM 654 C CA . SER A 1 86 ? 5.332 3.701 6.031 1.00 82.38 86 SER A CA 1
ATOM 655 C C . SER A 1 86 ? 5.923 5.108 6.107 1.00 82.38 86 SER A C 1
ATOM 657 O O . SER A 1 86 ? 5.919 5.823 5.107 1.00 82.38 86 SER A O 1
ATOM 659 N N . GLN A 1 87 ? 6.508 5.489 7.244 1.00 83.38 87 GLN A N 1
ATOM 660 C CA . GLN A 1 87 ? 7.239 6.746 7.394 1.00 83.38 87 GLN A CA 1
ATOM 661 C C . GLN A 1 87 ? 8.439 6.811 6.439 1.00 83.38 87 GLN A C 1
ATOM 663 O O . GLN A 1 87 ? 8.627 7.821 5.762 1.00 83.38 87 GLN A O 1
ATOM 668 N N . ASP A 1 88 ? 9.216 5.732 6.331 1.00 83.88 88 ASP A N 1
ATOM 669 C CA . ASP A 1 88 ? 10.372 5.654 5.433 1.00 83.88 88 ASP A CA 1
ATOM 670 C C . ASP A 1 88 ? 9.962 5.749 3.960 1.00 83.88 88 ASP A C 1
ATOM 672 O O . ASP A 1 88 ? 10.598 6.452 3.169 1.00 83.88 88 ASP A O 1
ATOM 676 N N . ILE A 1 89 ? 8.873 5.074 3.586 1.00 81.75 89 ILE A N 1
ATOM 677 C CA . ILE A 1 89 ? 8.312 5.139 2.234 1.00 81.75 89 ILE A CA 1
ATOM 678 C C . ILE A 1 89 ? 7.840 6.560 1.919 1.00 81.75 89 ILE A C 1
ATOM 680 O O . ILE A 1 89 ? 8.162 7.094 0.858 1.00 81.75 89 ILE A O 1
ATOM 684 N N . LEU A 1 90 ? 7.109 7.194 2.836 1.00 80.31 90 LEU A N 1
ATOM 685 C CA . LEU A 1 90 ? 6.654 8.568 2.659 1.00 80.31 90 LEU A CA 1
ATOM 686 C C . LEU A 1 90 ? 7.816 9.557 2.527 1.00 80.31 90 LEU A C 1
ATOM 688 O O . LEU A 1 90 ? 7.780 10.413 1.645 1.00 80.31 90 LEU A O 1
ATOM 692 N N . ASN A 1 91 ? 8.860 9.409 3.345 1.00 82.50 91 ASN A N 1
ATOM 693 C CA . ASN A 1 91 ? 10.064 10.234 3.264 1.00 82.50 91 ASN A CA 1
ATOM 694 C C . ASN A 1 91 ? 10.746 10.083 1.894 1.00 82.50 91 ASN A C 1
ATOM 696 O O . ASN A 1 91 ? 11.094 11.083 1.269 1.00 82.50 91 ASN A O 1
ATOM 700 N N . ARG A 1 92 ? 10.876 8.848 1.385 1.00 81.75 92 ARG A N 1
ATOM 701 C CA . ARG A 1 92 ? 11.413 8.569 0.037 1.00 81.75 92 ARG A CA 1
ATOM 702 C C . ARG A 1 92 ? 10.575 9.204 -1.073 1.00 81.75 92 ARG A C 1
ATOM 704 O O . ARG A 1 92 ? 11.134 9.657 -2.065 1.00 81.75 92 ARG A O 1
ATOM 711 N N . LEU A 1 93 ? 9.253 9.234 -0.910 1.00 75.00 93 LEU A N 1
ATOM 712 C CA . LEU A 1 93 ? 8.321 9.861 -1.852 1.00 75.00 93 LEU A CA 1
ATOM 713 C C . LEU A 1 93 ? 8.189 11.381 -1.672 1.00 75.00 93 LEU A C 1
ATOM 715 O O . LEU A 1 93 ? 7.439 12.013 -2.414 1.00 75.00 93 LEU A O 1
ATOM 719 N N . ASN A 1 94 ? 8.888 11.965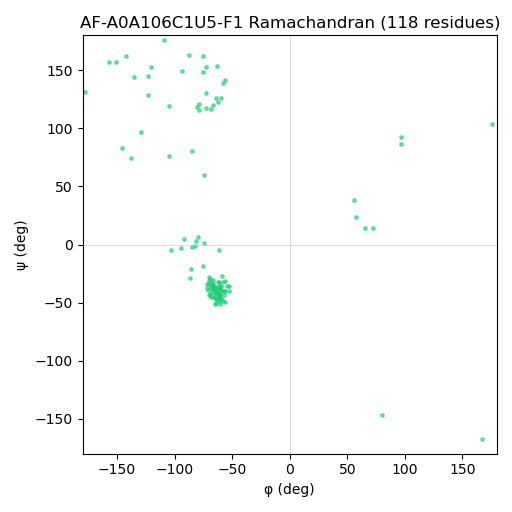 -0.694 1.00 78.00 94 ASN A N 1
ATOM 720 C CA . ASN A 1 94 ? 8.768 13.368 -0.309 1.00 78.00 94 ASN A CA 1
ATOM 721 C C . ASN A 1 94 ? 7.321 13.777 0.057 1.00 78.00 94 ASN A C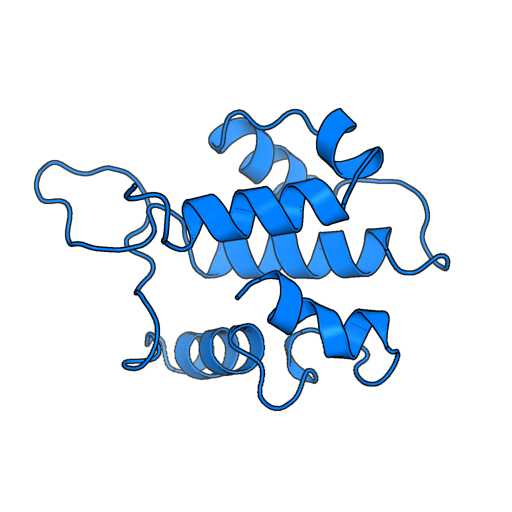 1
ATOM 723 O O . ASN A 1 94 ? 6.853 14.868 -0.274 1.00 78.00 94 ASN A O 1
ATOM 727 N N . ILE A 1 95 ? 6.593 12.877 0.728 1.00 78.25 95 ILE A N 1
ATOM 728 C CA . ILE A 1 95 ? 5.217 13.083 1.192 1.00 78.25 95 ILE A CA 1
ATOM 729 C C . ILE A 1 95 ? 5.234 13.311 2.711 1.00 78.25 95 ILE A C 1
ATOM 731 O O . ILE A 1 95 ? 5.618 12.413 3.457 1.00 78.25 95 ILE A O 1
ATOM 735 N N . PRO A 1 96 ? 4.768 14.465 3.218 1.00 79.94 96 PRO A N 1
ATOM 736 C CA . PRO A 1 96 ? 4.673 14.686 4.657 1.00 79.94 96 PRO A CA 1
ATOM 737 C C . PRO A 1 96 ? 3.676 13.730 5.328 1.00 79.94 96 PRO A C 1
ATOM 739 O O . PRO A 1 96 ? 2.497 13.682 4.973 1.00 79.94 96 PRO A O 1
ATOM 742 N N . ALA A 1 97 ? 4.131 13.022 6.360 1.00 76.31 97 ALA A N 1
ATOM 743 C CA . ALA A 1 97 ? 3.332 12.117 7.194 1.00 76.31 97 ALA A CA 1
ATOM 744 C C . ALA A 1 97 ? 2.081 12.773 7.807 1.00 76.31 97 ALA A C 1
ATOM 746 O O . ALA A 1 97 ? 1.009 12.175 7.886 1.00 76.31 97 ALA A O 1
ATOM 747 N N . GLU A 1 98 ? 2.175 14.044 8.182 1.00 74.69 98 GLU A N 1
ATOM 748 C CA . GLU A 1 98 ? 1.041 14.812 8.698 1.00 74.69 98 GLU A CA 1
ATOM 749 C C . GLU A 1 98 ? -0.099 14.979 7.682 1.00 74.69 98 GLU A C 1
ATOM 751 O O . GLU A 1 98 ? -1.271 14.983 8.065 1.00 74.69 98 GLU A O 1
ATOM 756 N N . ASN A 1 99 ? 0.219 15.059 6.386 1.00 71.00 99 ASN A N 1
ATOM 757 C CA . ASN A 1 99 ? -0.790 15.140 5.332 1.00 71.00 99 ASN A CA 1
ATOM 758 C C . ASN A 1 99 ? -1.541 13.815 5.194 1.00 71.00 99 ASN A C 1
ATOM 760 O O . ASN A 1 99 ? -2.736 13.810 4.892 1.00 71.00 99 ASN A O 1
ATOM 764 N N . TRP A 1 100 ? -0.863 12.702 5.476 1.00 72.25 100 TRP A N 1
ATOM 765 C CA . TRP A 1 100 ? -1.471 11.380 5.475 1.00 72.25 100 TRP A CA 1
ATOM 766 C C . TRP A 1 100 ? -2.466 11.200 6.620 1.00 72.25 100 TRP A C 1
ATOM 768 O O . TRP A 1 100 ? -3.582 10.750 6.382 1.00 72.25 100 TRP A O 1
ATOM 778 N N . LEU A 1 101 ? -2.113 11.615 7.839 1.00 69.00 101 LEU A N 1
ATOM 779 C CA . LEU A 1 101 ? -3.016 11.520 8.993 1.00 69.00 101 LEU A CA 1
ATOM 780 C C . LEU A 1 101 ? -4.216 12.471 8.882 1.00 69.00 101 LEU A C 1
ATOM 782 O O . LEU A 1 101 ? -5.318 12.116 9.296 1.00 69.00 101 LEU A O 1
ATOM 786 N N . LYS A 1 102 ? -4.020 13.671 8.315 1.00 70.75 102 LYS A N 1
ATOM 787 C CA . LYS A 1 102 ? -5.091 14.668 8.128 1.00 70.75 102 LYS A CA 1
ATOM 788 C C . LYS A 1 102 ? -6.085 14.270 7.041 1.00 70.75 102 LYS A C 1
ATOM 790 O O . LYS A 1 102 ? -7.274 14.539 7.179 1.00 70.75 102 LYS A O 1
ATOM 795 N N . SER A 1 103 ? -5.608 13.664 5.955 1.00 68.00 103 SER A N 1
ATOM 796 C CA . SER A 1 103 ? -6.469 13.201 4.868 1.00 68.00 103 SER A CA 1
ATOM 797 C C . SER A 1 103 ? -5.927 11.915 4.239 1.00 68.00 103 SER A C 1
ATOM 799 O O . SER A 1 103 ? -5.300 11.944 3.172 1.00 68.00 103 SER A O 1
ATOM 801 N N . PRO A 1 104 ? -6.232 10.752 4.843 1.00 66.62 104 PRO A N 1
ATOM 802 C CA . PRO A 1 104 ? -5.889 9.450 4.272 1.00 66.62 104 PRO A CA 1
ATOM 803 C C . PRO A 1 104 ? -6.465 9.272 2.859 1.00 66.62 104 PRO A C 1
ATOM 805 O O . PRO A 1 104 ? -5.850 8.664 1.985 1.00 66.62 104 PRO A O 1
ATOM 808 N N . LEU A 1 105 ? -7.620 9.894 2.600 1.00 65.00 105 LEU A N 1
ATOM 809 C CA . LEU A 1 105 ? -8.275 9.941 1.293 1.00 65.00 105 LEU A CA 1
ATOM 810 C C . LEU A 1 105 ? -7.484 10.757 0.255 1.00 65.00 105 LEU A C 1
ATOM 812 O O . LEU A 1 105 ? -7.451 10.377 -0.917 1.00 65.00 105 LEU A O 1
ATOM 816 N N . SER A 1 106 ? -6.806 11.838 0.659 1.00 63.69 106 SER A N 1
ATOM 817 C CA . SER A 1 106 ? -5.938 12.609 -0.243 1.00 63.69 106 SER A CA 1
ATOM 818 C C . SER A 1 106 ? -4.709 11.809 -0.673 1.00 63.69 106 SER A C 1
ATOM 820 O O . SER A 1 106 ? -4.296 11.915 -1.826 1.00 63.69 106 SER A O 1
ATOM 822 N N . LEU A 1 107 ? -4.164 10.946 0.192 1.00 64.88 107 LEU A N 1
ATOM 823 C CA . LEU A 1 107 ? -3.101 10.022 -0.211 1.00 64.88 107 LEU A CA 1
ATOM 824 C C . LEU A 1 107 ? -3.611 8.997 -1.229 1.00 64.88 107 LEU A C 1
ATOM 826 O O . LEU A 1 107 ? -2.909 8.699 -2.187 1.00 64.88 107 LEU A O 1
ATOM 830 N N . MET A 1 108 ? -4.848 8.505 -1.101 1.00 64.31 108 MET A N 1
ATOM 831 C CA . MET A 1 108 ? -5.432 7.621 -2.121 1.00 64.31 108 MET A CA 1
ATOM 832 C C . MET A 1 108 ? -5.508 8.293 -3.497 1.00 64.31 108 MET A C 1
ATOM 834 O O . MET A 1 108 ? -5.317 7.642 -4.527 1.00 64.31 108 MET A O 1
ATOM 838 N N . TYR A 1 109 ? -5.774 9.600 -3.515 1.00 61.19 109 TYR A N 1
ATOM 839 C CA . TYR A 1 109 ? -5.723 10.413 -4.725 1.00 61.19 109 TYR A CA 1
ATOM 840 C C . TYR A 1 109 ? -4.284 10.618 -5.218 1.00 61.19 109 TYR A C 1
ATOM 842 O O . TYR A 1 109 ? -4.024 10.525 -6.413 1.00 61.19 109 TYR A O 1
ATOM 850 N N . TYR A 1 110 ? -3.323 10.812 -4.319 1.00 63.88 110 TYR A N 1
ATOM 851 C CA . TYR A 1 110 ? -1.910 10.921 -4.680 1.00 63.88 110 TYR A CA 1
ATOM 852 C C . TYR A 1 110 ? -1.362 9.609 -5.262 1.00 63.88 110 TYR A C 1
ATOM 854 O O . TYR A 1 110 ? -0.768 9.600 -6.335 1.00 63.88 110 TYR A O 1
ATOM 862 N N . LEU A 1 111 ? -1.673 8.470 -4.639 1.00 61.91 111 LEU A N 1
ATOM 863 C CA . LEU A 1 111 ? -1.397 7.137 -5.171 1.00 61.91 111 LEU A CA 1
ATOM 864 C C . LEU A 1 111 ? -2.123 6.901 -6.500 1.00 61.91 111 LEU A C 1
ATOM 866 O O . LEU A 1 111 ? -1.574 6.225 -7.358 1.00 61.91 111 LEU A O 1
ATOM 870 N N . LYS A 1 112 ? -3.316 7.480 -6.723 1.00 59.66 112 LYS A N 1
ATOM 871 C CA . LYS A 1 112 ? -3.975 7.483 -8.044 1.00 59.66 112 LYS A CA 1
ATOM 872 C C . LYS A 1 112 ? -3.122 8.219 -9.081 1.00 59.66 112 LYS A C 1
ATOM 874 O O . LYS A 1 112 ? -2.907 7.655 -10.151 1.00 59.66 112 LYS A O 1
ATOM 879 N N . VAL A 1 113 ? -2.634 9.420 -8.761 1.00 55.88 113 VAL A N 1
ATOM 880 C CA . VAL A 1 113 ? -1.761 10.219 -9.640 1.00 55.88 113 VAL A CA 1
ATOM 881 C C . VAL A 1 113 ? -0.473 9.453 -9.955 1.00 55.88 113 VAL A C 1
ATOM 883 O O . VAL A 1 113 ? -0.138 9.299 -11.128 1.00 55.88 113 VAL 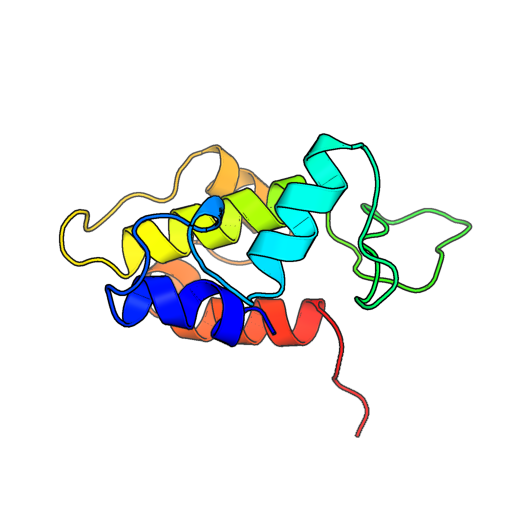A O 1
ATOM 886 N N . LEU A 1 114 ? 0.168 8.873 -8.937 1.00 53.66 114 LEU A N 1
ATOM 887 C CA . LEU A 1 114 ? 1.368 8.048 -9.094 1.00 53.66 114 LEU A CA 1
ATOM 888 C C . LEU A 1 114 ? 1.097 6.743 -9.852 1.00 53.66 114 LEU A C 1
ATOM 890 O O . LEU A 1 114 ? 1.960 6.308 -10.598 1.00 53.66 114 LEU A O 1
ATOM 894 N N . SER A 1 115 ? -0.094 6.142 -9.707 1.00 51.91 115 SER A N 1
ATOM 895 C CA . SER A 1 115 ? -0.504 4.892 -10.375 1.00 51.91 115 SER A CA 1
ATOM 896 C C . SER A 1 115 ? -0.967 5.058 -11.834 1.00 51.91 115 SER A C 1
ATOM 898 O O . SER A 1 115 ? -1.429 4.092 -12.446 1.00 51.91 115 SER A O 1
ATOM 900 N N . GLY A 1 116 ? -0.837 6.267 -12.390 1.00 44.66 116 GLY A N 1
ATOM 901 C CA . GLY A 1 116 ? -1.107 6.572 -13.792 1.00 44.66 116 GLY A CA 1
ATOM 902 C C . GLY A 1 116 ? -2.505 7.137 -14.044 1.00 44.66 116 GLY A C 1
ATOM 903 O O . GLY A 1 116 ? -3.448 6.382 -14.268 1.00 44.66 116 GLY A O 1
ATOM 904 N N . ARG A 1 117 ? -2.615 8.476 -14.029 1.00 42.38 117 ARG A N 1
ATOM 905 C CA . ARG A 1 117 ? -3.091 9.357 -15.128 1.00 42.38 117 ARG A CA 1
ATOM 906 C C . ARG A 1 117 ? -3.149 10.818 -14.637 1.00 42.38 117 ARG A C 1
ATOM 908 O O . ARG A 1 117 ? -4.099 11.202 -13.961 1.00 42.38 117 ARG A O 1
ATOM 915 N N . TYR A 1 118 ? -2.178 11.633 -15.050 1.00 29.42 118 TYR A N 1
ATOM 916 C CA . TYR A 1 118 ? -2.409 13.034 -15.416 1.00 29.42 118 TYR A CA 1
ATOM 917 C C . TYR A 1 118 ? -1.772 13.236 -16.796 1.00 29.42 118 TYR A C 1
ATOM 919 O O . TYR A 1 118 ? -0.562 13.387 -16.921 1.00 29.42 118 TYR A O 1
ATOM 927 N N . GLN A 1 119 ? -2.589 13.137 -17.839 1.00 26.34 119 GLN A N 1
ATOM 928 C CA . GLN A 1 119 ? -2.358 13.824 -19.106 1.00 26.34 119 GLN A CA 1
ATOM 929 C C . GLN A 1 119 ? -3.624 14.663 -19.327 1.00 26.34 119 GLN A C 1
ATOM 931 O O . GLN A 1 119 ? -4.709 14.100 -19.135 1.00 26.34 119 GLN A O 1
ATOM 936 N N . PRO A 1 120 ? -3.504 15.978 -19.594 1.00 36.72 120 PRO A N 1
ATOM 937 C CA . PRO A 1 120 ? -4.649 16.796 -19.984 1.00 36.72 120 PRO A CA 1
ATOM 938 C C . PRO A 1 120 ? -5.290 16.284 -21.279 1.00 36.72 120 PRO A C 1
ATOM 940 O O . PRO A 1 120 ? -4.569 15.658 -22.092 1.00 36.72 120 PRO A O 1
#

Sequence (120 aa):
MAYVDLNPIRAKMAATPETSDYTSIQRRICSAIEGEQPKALLPFVGNERLDMPSGLMFSVKDYIVLVEDTGCIIREDKRGAISASSQDILNRLNIPAENWLKSPLSLMYYLKVLSGRYQP

Foldseek 3Di:
DLCLQCPCLLVVVAVASCRSPPDLLVQQVVQVVVVHGDPVFFDAQEDDDPDGDGGQNHDNVLVRLLSRQLSQCSPPVDPDDRDPSPVVSCVVVVHDPVVCNVPVPVVSVVVVVRRDDDDD

Solvent-accessible surface area (backbone atoms only — not comparable to full-atom values): 7122 Å² total; per-residue (Å²): 95,54,58,59,32,45,41,35,45,74,69,67,72,16,95,46,55,81,59,14,80,96,24,59,50,24,47,43,51,60,24,45,76,75,75,45,70,46,87,91,48,83,44,61,60,25,73,92,55,97,84,66,70,91,51,23,78,38,46,68,64,62,49,50,52,49,51,50,53,47,52,44,56,70,38,82,91,48,77,82,78,80,51,71,69,46,49,53,52,28,57,75,68,73,43,64,67,66,56,40,76,76,32,53,68,57,46,34,50,49,49,32,49,60,65,70,69,86,76,137